Protein AF-A0AAD6F365-F1 (afdb_monomer_lite)

Foldseek 3Di:
DAAEDAPFDACPPPVCVVVVVVQVVVCVVVCARPVPRHNHHYHYHDDPLLVVVVVPVPDAAEAEDEDDPVVLVVNVVSCVVSVYHYDYDHD

Structure (mmCIF, N/CA/C/O backbone):
data_AF-A0AAD6F365-F1
#
_entry.id   AF-A0AAD6F365-F1
#
loop_
_atom_site.group_PDB
_atom_site.id
_atom_site.type_symbol
_atom_site.label_atom_id
_atom_site.label_alt_id
_atom_site.label_comp_id
_atom_site.label_asym_id
_atom_site.label_entity_id
_atom_site.label_seq_id
_atom_site.pdbx_PDB_ins_code
_atom_site.Cartn_x
_atom_site.Cartn_y
_atom_site.Cartn_z
_atom_site.occupancy
_atom_site.B_iso_or_equiv
_atom_site.auth_seq_id
_atom_site.auth_comp_id
_atom_site.auth_asym_id
_atom_site.auth_atom_id
_atom_site.pdbx_PDB_model_num
ATOM 1 N N . MET A 1 1 ? 7.111 9.055 -0.991 1.00 86.69 1 MET A N 1
ATOM 2 C CA . MET A 1 1 ? 6.225 8.346 -1.942 1.00 86.69 1 MET A CA 1
ATOM 3 C C . MET A 1 1 ? 6.835 6.979 -2.213 1.00 86.69 1 MET A C 1
ATOM 5 O O . MET A 1 1 ? 8.048 6.911 -2.360 1.00 86.69 1 MET A O 1
ATOM 9 N N . HIS A 1 2 ? 6.039 5.910 -2.223 1.00 89.88 2 HIS A N 1
ATOM 10 C CA . HIS A 1 2 ? 6.511 4.558 -2.532 1.00 89.88 2 HIS A CA 1
ATOM 11 C C . HIS A 1 2 ? 5.654 3.991 -3.659 1.00 89.88 2 HIS A C 1
ATOM 13 O O . HIS A 1 2 ? 4.436 3.939 -3.523 1.00 89.88 2 HIS A O 1
ATOM 19 N N . MET A 1 3 ? 6.288 3.590 -4.757 1.00 91.31 3 MET A N 1
ATOM 20 C CA . MET A 1 3 ? 5.612 2.949 -5.883 1.00 91.31 3 MET A CA 1
ATOM 21 C C . MET A 1 3 ? 5.958 1.468 -5.906 1.00 91.31 3 MET A C 1
ATOM 23 O O . MET A 1 3 ? 7.109 1.107 -5.652 1.00 91.31 3 MET A O 1
ATOM 27 N N . TYR A 1 4 ? 4.970 0.632 -6.214 1.00 90.44 4 TYR A N 1
ATOM 28 C CA . TYR A 1 4 ? 5.121 -0.816 -6.268 1.00 90.44 4 TYR A CA 1
ATOM 29 C C . TYR A 1 4 ? 4.506 -1.369 -7.549 1.00 90.44 4 TYR A C 1
ATOM 31 O O . TYR A 1 4 ? 3.345 -1.091 -7.845 1.00 90.44 4 TYR A O 1
ATOM 39 N N . MET A 1 5 ? 5.267 -2.178 -8.282 1.00 88.94 5 MET A N 1
ATOM 40 C CA . MET A 1 5 ? 4.800 -2.870 -9.480 1.00 88.94 5 MET A CA 1
ATOM 41 C C . MET A 1 5 ? 4.557 -4.341 -9.146 1.00 88.94 5 MET A C 1
ATOM 43 O O . MET A 1 5 ? 5.477 -5.154 -9.145 1.00 88.94 5 MET A O 1
ATOM 47 N N . THR A 1 6 ? 3.304 -4.685 -8.841 1.00 87.75 6 THR A N 1
ATOM 48 C CA . THR A 1 6 ? 2.923 -6.023 -8.347 1.00 87.75 6 THR A CA 1
ATOM 49 C C . THR A 1 6 ? 2.966 -7.117 -9.412 1.00 87.75 6 THR A C 1
ATOM 51 O O . THR A 1 6 ? 3.010 -8.292 -9.056 1.00 87.75 6 THR A O 1
ATOM 54 N N . SER A 1 7 ? 2.967 -6.739 -10.693 1.00 83.00 7 SER A N 1
ATOM 55 C CA . SER A 1 7 ? 3.196 -7.632 -11.834 1.00 83.00 7 SER A CA 1
ATOM 56 C C . SER A 1 7 ? 4.673 -7.971 -12.040 1.00 83.00 7 SER A C 1
ATOM 58 O O . SER A 1 7 ? 4.979 -8.969 -12.687 1.00 83.00 7 SER A O 1
ATOM 60 N N . ALA A 1 8 ? 5.593 -7.164 -11.500 1.00 75.88 8 ALA A N 1
ATOM 61 C CA . ALA A 1 8 ? 7.017 -7.440 -11.583 1.00 75.88 8 ALA A CA 1
ATOM 62 C C . ALA A 1 8 ? 7.393 -8.558 -10.611 1.00 75.88 8 ALA A C 1
ATOM 64 O O . ALA A 1 8 ? 6.985 -8.554 -9.445 1.00 75.88 8 ALA A O 1
ATOM 65 N N . LEU A 1 9 ? 8.205 -9.491 -11.101 1.00 66.81 9 LEU A N 1
ATOM 66 C CA . LEU A 1 9 ? 8.754 -10.580 -10.308 1.00 66.81 9 LEU A CA 1
ATOM 67 C C . LEU A 1 9 ? 9.540 -10.011 -9.121 1.00 66.81 9 LEU A C 1
ATOM 69 O O . LEU A 1 9 ? 10.347 -9.092 -9.269 1.00 66.81 9 LEU A O 1
ATOM 73 N N . SER A 1 10 ? 9.265 -10.529 -7.923 1.00 64.88 10 SER A N 1
ATOM 74 C CA . SER A 1 10 ? 9.988 -10.111 -6.722 1.00 64.88 10 SER A CA 1
ATOM 75 C C . SER A 1 10 ? 11.450 -10.569 -6.799 1.00 64.88 10 SER A C 1
ATOM 77 O O . SER A 1 10 ? 11.806 -11.427 -7.606 1.00 64.88 10 SER A O 1
ATOM 79 N N . LYS A 1 11 ? 12.302 -10.040 -5.912 1.00 62.41 11 LYS A N 1
ATOM 80 C CA . LYS A 1 11 ? 13.738 -10.375 -5.818 1.00 62.41 11 LYS A CA 1
ATOM 81 C C . LYS A 1 11 ? 14.053 -11.876 -5.685 1.00 62.41 11 LYS A C 1
ATOM 83 O O . LYS A 1 11 ? 15.214 -12.248 -5.801 1.00 62.41 11 LYS A O 1
ATOM 88 N N . ASN A 1 12 ? 13.046 -12.712 -5.434 1.00 65.00 12 ASN A N 1
ATOM 89 C CA . ASN A 1 12 ? 13.199 -14.150 -5.246 1.00 65.00 12 ASN A CA 1
ATOM 90 C C . ASN A 1 12 ? 13.068 -14.956 -6.550 1.00 65.00 12 ASN A C 1
ATOM 92 O O . ASN A 1 12 ? 13.346 -16.153 -6.532 1.00 65.00 12 ASN A O 1
ATOM 96 N N . ASP A 1 13 ? 12.668 -14.344 -7.671 1.00 68.00 13 ASP A N 1
ATOM 97 C CA . ASP A 1 13 ? 12.703 -15.022 -8.969 1.00 68.00 13 ASP A CA 1
ATOM 98 C C . ASP A 1 13 ? 14.069 -14.815 -9.638 1.00 68.00 13 ASP A C 1
ATOM 100 O O . ASP A 1 13 ? 14.398 -13.729 -10.127 1.00 68.00 13 ASP A O 1
ATOM 104 N N . MET A 1 14 ? 14.875 -15.880 -9.672 1.00 65.94 14 MET A N 1
ATOM 105 C CA . MET A 1 14 ? 16.211 -15.869 -10.275 1.00 65.94 14 MET A CA 1
ATOM 106 C C . MET A 1 14 ? 16.206 -15.428 -11.746 1.00 65.94 14 MET A C 1
ATOM 108 O O . MET A 1 14 ? 17.215 -14.905 -12.216 1.00 65.94 14 MET A O 1
ATOM 112 N N . LYS A 1 15 ? 15.086 -15.566 -12.475 1.00 67.25 15 LYS A N 1
ATOM 113 C CA . LYS A 1 15 ? 14.996 -15.137 -13.882 1.00 67.25 15 LYS A CA 1
ATOM 114 C C . LYS A 1 15 ? 14.953 -13.617 -14.049 1.00 67.25 15 LYS A C 1
ATOM 116 O O . LYS A 1 15 ? 15.359 -13.109 -15.090 1.00 67.25 15 LYS A O 1
ATOM 121 N N . ALA A 1 16 ? 14.485 -12.887 -13.038 1.00 73.12 16 ALA A N 1
ATOM 122 C CA . ALA A 1 16 ? 14.307 -11.436 -13.101 1.00 73.12 16 ALA A CA 1
ATOM 123 C C . ALA A 1 16 ? 15.426 -10.643 -12.414 1.00 73.12 16 ALA A C 1
ATOM 125 O O . ALA A 1 16 ? 15.471 -9.415 -12.530 1.00 73.12 16 ALA A O 1
ATOM 126 N N . ILE A 1 17 ? 16.343 -11.321 -11.717 1.00 79.88 17 ILE A N 1
ATOM 127 C CA . ILE A 1 17 ? 17.359 -10.661 -10.891 1.00 79.88 17 ILE A CA 1
ATOM 128 C C . ILE A 1 17 ? 18.286 -9.761 -11.719 1.00 79.88 17 ILE A C 1
ATOM 130 O O . ILE A 1 17 ? 18.570 -8.638 -11.310 1.00 79.88 17 ILE A O 1
ATOM 134 N N . GLY A 1 18 ? 18.677 -10.202 -12.922 1.00 82.06 18 GLY A N 1
ATOM 135 C CA . GLY A 1 18 ? 19.548 -9.434 -13.815 1.00 82.06 18 GLY A CA 1
ATOM 136 C C . GLY A 1 18 ? 18.900 -8.134 -14.293 1.00 82.06 18 GLY A C 1
ATOM 137 O O . GLY A 1 18 ? 19.517 -7.071 -14.220 1.00 82.06 18 GLY A O 1
ATOM 138 N N . LEU A 1 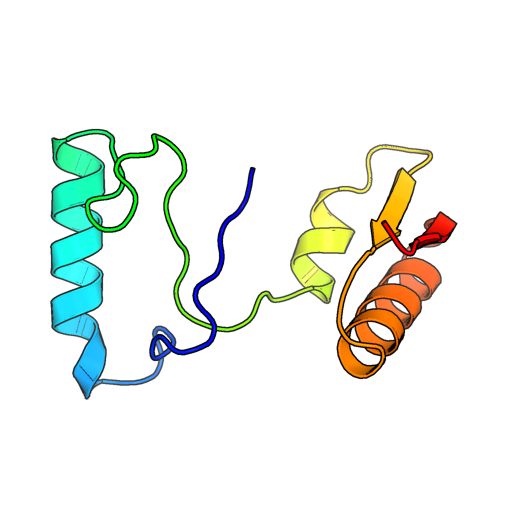19 ? 17.629 -8.194 -14.703 1.00 82.62 19 LEU A N 1
ATOM 139 C CA . LEU A 1 19 ? 16.869 -7.009 -15.105 1.00 82.62 19 LEU A CA 1
ATOM 140 C C . LEU A 1 19 ? 16.694 -6.041 -13.931 1.00 82.62 19 LEU A C 1
ATOM 142 O O . LEU A 1 19 ? 16.906 -4.840 -14.087 1.00 82.62 19 LEU A O 1
ATOM 146 N N . GLN A 1 20 ? 16.362 -6.554 -12.745 1.00 80.38 20 GLN A N 1
ATOM 147 C CA . GLN A 1 20 ? 16.209 -5.716 -11.560 1.00 80.38 20 GLN A CA 1
ATOM 148 C C . GLN A 1 20 ? 17.522 -5.021 -11.180 1.00 80.38 20 GLN A C 1
ATOM 150 O O . GLN A 1 20 ? 17.511 -3.838 -10.847 1.00 80.38 20 GLN A O 1
ATOM 155 N N . MET A 1 21 ? 18.653 -5.726 -11.260 1.00 85.31 21 MET A N 1
ATOM 156 C CA . MET A 1 21 ? 19.973 -5.140 -11.020 1.00 85.31 21 MET A CA 1
ATOM 157 C C . MET A 1 21 ? 20.313 -4.063 -12.055 1.00 85.31 21 MET A C 1
ATOM 159 O O . MET A 1 21 ? 20.807 -3.002 -11.678 1.00 85.31 21 MET A O 1
ATOM 163 N N . ALA A 1 22 ? 20.015 -4.291 -13.337 1.00 87.50 22 ALA A N 1
ATOM 164 C CA . ALA A 1 22 ? 20.231 -3.295 -14.385 1.00 87.50 22 ALA A CA 1
ATOM 165 C C . ALA A 1 22 ? 19.399 -2.023 -14.141 1.00 87.50 22 ALA A C 1
ATOM 167 O O . ALA A 1 22 ? 19.944 -0.918 -14.165 1.00 87.50 22 ALA A O 1
ATOM 168 N N . LEU A 1 23 ? 18.109 -2.176 -13.823 1.00 85.00 23 LEU A N 1
ATOM 169 C CA . LEU 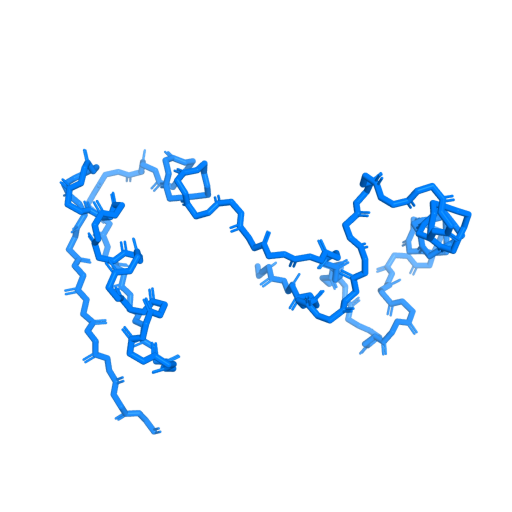A 1 23 ? 17.225 -1.059 -13.471 1.00 85.00 23 LEU A CA 1
ATOM 170 C C . LEU A 1 23 ? 17.719 -0.306 -12.228 1.00 85.00 23 LEU A C 1
ATOM 172 O O . LEU A 1 23 ? 17.660 0.922 -12.182 1.00 85.00 23 LEU A O 1
ATOM 176 N N . ASP A 1 24 ? 18.262 -1.01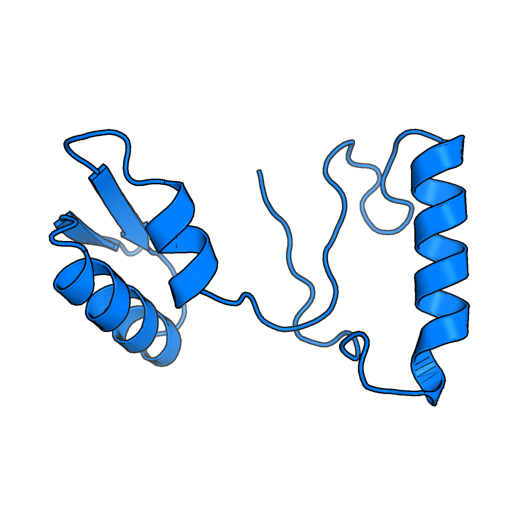7 -11.241 1.00 83.62 24 ASP A N 1
ATOM 177 C CA . ASP A 1 24 ? 18.802 -0.412 -10.021 1.00 83.62 24 ASP A CA 1
ATOM 178 C C . ASP A 1 24 ? 20.077 0.394 -10.282 1.00 83.62 24 ASP A C 1
ATOM 180 O O . ASP A 1 24 ? 20.248 1.484 -9.725 1.00 83.62 24 ASP A O 1
ATOM 184 N N . LEU A 1 25 ? 20.961 -0.110 -11.146 1.00 88.25 25 LEU A N 1
ATOM 185 C CA . LEU A 1 25 ? 22.171 0.597 -11.562 1.00 88.25 25 LEU A CA 1
ATOM 186 C C . LEU A 1 25 ? 21.832 1.863 -12.355 1.00 88.25 25 LEU A C 1
ATOM 188 O O . LEU A 1 25 ? 22.396 2.924 -12.070 1.00 88.25 25 LEU A O 1
ATOM 192 N N . LEU A 1 26 ? 20.885 1.772 -13.294 1.00 87.50 26 LEU A N 1
ATOM 193 C CA . LEU A 1 26 ? 20.399 2.922 -14.058 1.00 87.50 26 LEU A CA 1
ATOM 194 C C . LEU A 1 26 ? 19.776 3.970 -13.136 1.00 87.50 26 LEU A C 1
ATOM 196 O O . LEU A 1 26 ? 20.177 5.133 -13.175 1.00 87.50 26 LEU A O 1
ATOM 200 N N . ALA A 1 27 ? 18.904 3.552 -12.216 1.00 87.00 27 ALA A N 1
ATOM 201 C CA . ALA A 1 27 ? 18.271 4.470 -11.278 1.00 87.00 27 ALA A CA 1
ATOM 202 C C . ALA A 1 27 ? 19.281 5.178 -10.364 1.00 87.00 27 ALA A C 1
ATOM 204 O O . ALA A 1 27 ? 19.140 6.371 -10.081 1.00 87.00 27 ALA A O 1
ATOM 205 N N . LYS A 1 28 ? 20.333 4.476 -9.925 1.00 87.62 28 LYS A N 1
ATOM 206 C CA . LYS A 1 28 ? 21.404 5.067 -9.108 1.00 87.62 28 LYS A CA 1
ATOM 207 C C . LYS A 1 28 ? 22.261 6.055 -9.904 1.00 87.62 28 LYS A C 1
ATOM 209 O O . LYS A 1 28 ? 22.671 7.074 -9.347 1.00 87.62 28 LYS A O 1
ATOM 214 N N . LYS A 1 29 ? 22.518 5.769 -11.183 1.00 90.75 29 LYS A N 1
ATOM 215 C CA . LYS A 1 29 ? 23.299 6.632 -12.081 1.00 90.75 29 LYS A CA 1
ATOM 216 C C . LYS A 1 29 ? 22.529 7.897 -12.464 1.00 90.75 29 LYS A C 1
ATOM 218 O O . LYS A 1 29 ? 23.063 8.996 -12.351 1.00 90.75 29 LYS A O 1
ATOM 223 N N . GLU A 1 30 ? 21.277 7.746 -12.882 1.00 89.75 30 GLU A N 1
ATOM 224 C CA . GLU A 1 30 ? 20.456 8.834 -13.429 1.00 89.75 30 GLU A CA 1
ATOM 225 C C . GLU A 1 30 ? 19.661 9.589 -12.355 1.00 89.75 30 GLU A C 1
ATOM 227 O O . GLU A 1 30 ? 19.093 10.650 -12.623 1.00 89.75 30 GLU A O 1
ATOM 232 N N . LYS A 1 31 ? 19.622 9.061 -11.122 1.00 88.19 31 LYS A N 1
ATOM 233 C CA . LYS A 1 31 ? 18.802 9.568 -10.004 1.00 88.19 31 LYS A CA 1
ATOM 234 C C . LYS A 1 31 ? 17.314 9.683 -10.369 1.00 88.19 31 LYS A C 1
ATOM 236 O O . LYS A 1 31 ? 16.595 10.529 -9.827 1.00 88.19 31 LYS A O 1
ATOM 241 N N . ARG A 1 32 ? 16.867 8.843 -11.304 1.00 90.81 32 ARG A N 1
ATOM 242 C CA . ARG A 1 32 ? 15.496 8.739 -11.803 1.00 90.81 32 ARG A CA 1
ATOM 243 C C . ARG A 1 32 ? 15.176 7.288 -12.111 1.00 90.81 32 ARG A C 1
ATOM 245 O O . ARG A 1 32 ? 16.038 6.528 -12.526 1.00 90.81 32 ARG A O 1
ATOM 252 N N . ASP A 1 33 ? 13.932 6.918 -11.897 1.00 87.44 33 ASP A N 1
ATOM 253 C CA . ASP A 1 33 ? 13.391 5.619 -12.244 1.00 87.44 33 ASP A CA 1
ATOM 254 C C . ASP A 1 33 ? 13.209 5.522 -13.764 1.00 87.44 33 ASP A C 1
ATOM 256 O O . ASP A 1 33 ? 12.478 6.315 -14.350 1.00 87.44 33 ASP A O 1
ATOM 260 N N . SER A 1 34 ? 13.868 4.563 -14.415 1.00 85.81 34 SER A N 1
ATOM 261 C CA . SER A 1 34 ? 13.834 4.438 -15.881 1.00 85.81 34 SER A CA 1
ATOM 262 C C . SER A 1 34 ? 12.482 3.963 -16.436 1.00 85.81 34 SER A C 1
ATOM 264 O O . SER A 1 34 ? 12.265 4.062 -17.638 1.00 85.81 34 SER A O 1
ATOM 266 N N . ILE A 1 35 ? 11.573 3.456 -15.592 1.00 84.12 35 ILE A N 1
ATOM 267 C CA . ILE A 1 35 ? 10.231 3.008 -16.007 1.00 84.12 35 ILE A CA 1
ATOM 268 C C . ILE A 1 35 ? 9.265 4.197 -16.036 1.00 84.12 35 ILE A C 1
ATOM 270 O O . ILE A 1 35 ? 8.474 4.344 -16.962 1.00 84.12 35 ILE A O 1
ATOM 274 N N . THR A 1 36 ? 9.323 5.046 -15.010 1.00 86.19 36 THR A N 1
ATOM 275 C CA . THR A 1 36 ? 8.338 6.117 -14.772 1.00 86.19 36 THR A CA 1
ATOM 276 C C . THR A 1 36 ? 8.888 7.529 -14.983 1.00 86.19 36 THR A C 1
ATOM 278 O O . THR A 1 36 ? 8.123 8.488 -15.014 1.00 86.19 36 THR A O 1
ATOM 281 N N . GLY A 1 37 ? 10.209 7.696 -15.074 1.00 88.12 37 GLY A N 1
ATOM 282 C CA . GLY A 1 37 ? 10.891 8.994 -15.144 1.00 88.12 37 GLY A CA 1
ATOM 283 C C . GLY A 1 37 ? 10.908 9.785 -13.827 1.00 88.12 37 GLY A C 1
ATOM 284 O O . GLY A 1 37 ? 11.489 10.873 -13.767 1.00 88.12 37 GLY A O 1
ATOM 285 N N . LEU A 1 38 ? 10.292 9.266 -12.759 1.00 89.44 38 LEU A N 1
ATOM 286 C CA . LEU A 1 38 ? 10.197 9.934 -11.462 1.00 89.44 38 LEU A CA 1
ATOM 287 C C . LEU A 1 38 ? 11.490 9.793 -10.652 1.00 89.44 38 LEU A C 1
ATOM 289 O O . LEU A 1 38 ? 12.259 8.856 -10.818 1.00 89.44 38 LEU A O 1
ATOM 293 N N . ARG A 1 39 ? 11.720 10.701 -9.694 1.00 88.62 39 ARG A N 1
ATOM 294 C CA . ARG A 1 39 ? 12.795 10.521 -8.695 1.00 88.62 39 ARG A CA 1
ATOM 295 C C . ARG A 1 39 ? 12.502 9.365 -7.732 1.00 88.62 39 ARG A C 1
ATOM 297 O O . ARG A 1 39 ? 13.421 8.779 -7.170 1.00 88.62 39 ARG A O 1
ATOM 304 N N . THR A 1 40 ? 11.223 9.061 -7.515 1.00 88.69 40 THR A N 1
ATOM 305 C CA . THR A 1 40 ? 10.794 7.927 -6.693 1.00 88.69 40 THR A CA 1
ATOM 306 C C . THR A 1 40 ? 11.057 6.629 -7.444 1.00 88.69 40 THR A C 1
ATOM 308 O O . THR A 1 40 ? 10.540 6.447 -8.539 1.00 88.69 40 THR A O 1
ATOM 311 N N . ARG A 1 41 ? 11.803 5.708 -6.831 1.00 87.00 41 ARG A N 1
ATOM 312 C CA . ARG A 1 41 ? 12.067 4.382 -7.399 1.00 87.00 41 ARG A CA 1
ATOM 313 C C . ARG A 1 41 ? 10.849 3.460 -7.280 1.00 87.00 41 ARG A C 1
ATOM 315 O O . ARG A 1 41 ? 10.265 3.337 -6.198 1.00 87.00 41 ARG A O 1
ATOM 322 N N . THR A 1 42 ? 10.527 2.769 -8.367 1.00 88.50 42 THR A N 1
ATOM 323 C CA . THR A 1 42 ? 9.533 1.694 -8.414 1.00 88.50 42 THR A CA 1
ATOM 324 C C . THR A 1 42 ? 10.105 0.433 -7.775 1.00 88.50 42 THR A C 1
ATOM 326 O O . THR A 1 42 ? 11.183 -0.037 -8.135 1.00 88.50 42 THR A O 1
ATOM 329 N N . GLN A 1 43 ? 9.392 -0.125 -6.799 1.00 87.38 43 GLN A N 1
ATOM 330 C CA . GLN A 1 43 ? 9.759 -1.379 -6.149 1.00 87.38 43 GLN A CA 1
ATOM 331 C C . GLN A 1 43 ? 9.031 -2.546 -6.830 1.00 87.38 43 GLN A C 1
ATOM 333 O O . GLN A 1 43 ? 7.812 -2.483 -6.994 1.00 87.38 43 GLN A O 1
ATOM 338 N N . PRO A 1 44 ? 9.729 -3.618 -7.229 1.00 86.25 44 PRO A N 1
ATOM 339 C CA . PRO A 1 44 ? 9.070 -4.794 -7.782 1.00 86.25 44 PRO A CA 1
ATOM 340 C C . PRO A 1 44 ? 8.307 -5.565 -6.696 1.00 86.25 44 PRO A C 1
ATOM 342 O O . PRO A 1 44 ? 8.742 -5.640 -5.542 1.00 86.25 44 PRO A O 1
ATOM 345 N N . GLY A 1 45 ? 7.201 -6.197 -7.080 1.00 87.38 45 GLY A N 1
ATOM 346 C CA . GLY A 1 45 ? 6.420 -7.076 -6.216 1.00 87.38 45 GLY A CA 1
ATOM 347 C C . GLY A 1 45 ? 5.414 -6.359 -5.310 1.00 87.38 45 GLY A C 1
ATOM 348 O O . GLY A 1 45 ? 5.136 -5.164 -5.434 1.00 87.38 45 GLY A O 1
ATOM 349 N N . ARG A 1 46 ? 4.796 -7.136 -4.412 1.00 90.31 46 ARG A N 1
ATOM 350 C CA . ARG A 1 46 ? 3.787 -6.638 -3.465 1.00 90.31 46 ARG A CA 1
ATOM 35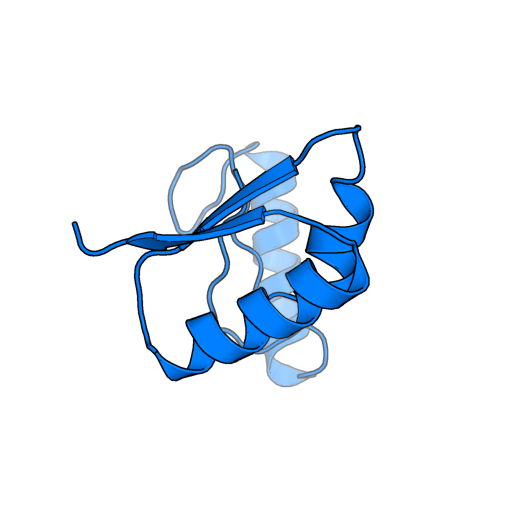1 C C . ARG A 1 46 ? 4.456 -5.991 -2.244 1.00 90.31 46 ARG A C 1
ATOM 353 O O . ARG A 1 46 ? 5.457 -6.521 -1.770 1.00 90.31 46 ARG A O 1
ATOM 360 N N . PRO A 1 47 ? 3.893 -4.901 -1.694 1.00 91.69 47 PRO A N 1
ATOM 361 C CA . PRO A 1 47 ? 4.416 -4.290 -0.477 1.00 91.69 47 PRO A CA 1
ATOM 362 C C . PRO A 1 47 ? 4.301 -5.224 0.730 1.00 91.69 47 PRO A C 1
ATOM 364 O O . PRO A 1 47 ? 3.266 -5.862 0.941 1.00 91.69 47 PRO A O 1
ATOM 367 N N . GLU A 1 48 ? 5.320 -5.218 1.584 1.00 91.50 48 GLU A N 1
ATOM 368 C CA . GLU A 1 48 ? 5.248 -5.798 2.925 1.00 91.50 48 GLU A CA 1
ATOM 369 C C . GLU A 1 48 ? 4.534 -4.825 3.873 1.00 91.50 48 GLU A C 1
ATOM 371 O O . GLU A 1 48 ? 5.162 -4.066 4.614 1.00 91.50 48 GLU A O 1
ATOM 376 N N . TRP A 1 49 ? 3.199 -4.818 3.829 1.00 91.50 49 TRP A N 1
ATOM 377 C CA . TRP A 1 49 ? 2.377 -3.857 4.577 1.00 91.50 49 TRP A CA 1
ATOM 378 C C . TRP A 1 49 ? 2.646 -3.853 6.082 1.00 91.50 49 TRP A C 1
ATOM 380 O O . TRP A 1 49 ? 2.689 -2.781 6.671 1.00 91.50 49 TRP A O 1
ATOM 390 N N . ALA A 1 50 ? 2.882 -5.018 6.692 1.00 89.38 50 ALA A N 1
ATOM 391 C CA . ALA A 1 50 ? 3.188 -5.121 8.119 1.00 89.38 50 ALA A CA 1
ATOM 392 C C . ALA A 1 50 ? 4.438 -4.310 8.491 1.00 89.38 50 ALA A C 1
ATOM 394 O O . ALA A 1 50 ? 4.396 -3.466 9.384 1.00 89.38 50 ALA A O 1
ATOM 395 N N . LYS A 1 51 ? 5.532 -4.517 7.747 1.00 91.94 51 LYS A N 1
ATOM 396 C CA . LYS A 1 51 ? 6.779 -3.778 7.937 1.00 91.94 51 LYS A CA 1
ATOM 397 C C . LYS A 1 51 ? 6.572 -2.295 7.651 1.00 91.94 51 LYS A C 1
ATOM 399 O O . LYS A 1 51 ? 6.913 -1.459 8.484 1.00 91.94 51 LYS A O 1
ATOM 404 N N . LYS A 1 52 ? 5.945 -1.969 6.519 1.00 90.56 52 LYS A N 1
ATOM 405 C CA . LYS A 1 52 ? 5.792 -0.578 6.096 1.00 90.56 52 LYS A CA 1
ATOM 406 C C . LYS A 1 52 ? 4.947 0.250 7.064 1.00 90.56 52 LYS A C 1
ATOM 408 O O . LYS A 1 52 ? 5.284 1.395 7.325 1.00 90.56 52 LYS A O 1
ATOM 413 N N . ILE A 1 53 ? 3.875 -0.324 7.602 1.00 90.62 53 ILE A N 1
ATOM 414 C CA . ILE A 1 53 ? 3.014 0.349 8.581 1.00 90.62 53 ILE A CA 1
ATOM 415 C C . ILE A 1 53 ? 3.762 0.511 9.911 1.00 90.62 53 ILE A C 1
ATOM 417 O O . ILE A 1 53 ? 3.732 1.592 10.489 1.00 90.62 53 ILE A O 1
ATOM 421 N N . SER A 1 54 ? 4.508 -0.507 10.355 1.00 89.62 54 SER A N 1
ATOM 422 C CA . SER A 1 54 ? 5.278 -0.432 11.607 1.00 89.62 54 SER A CA 1
ATOM 423 C C . SER A 1 54 ? 6.339 0.680 11.617 1.00 89.62 54 SER A C 1
ATOM 425 O O . SER A 1 54 ? 6.536 1.334 12.638 1.00 89.62 54 SER A O 1
ATOM 427 N N . GLU A 1 55 ? 6.979 0.942 10.471 1.00 91.75 55 GLU A N 1
ATOM 428 C CA . GLU A 1 55 ? 8.005 1.987 10.308 1.00 91.75 55 GLU A CA 1
ATOM 429 C C . GLU A 1 55 ? 7.442 3.416 10.425 1.00 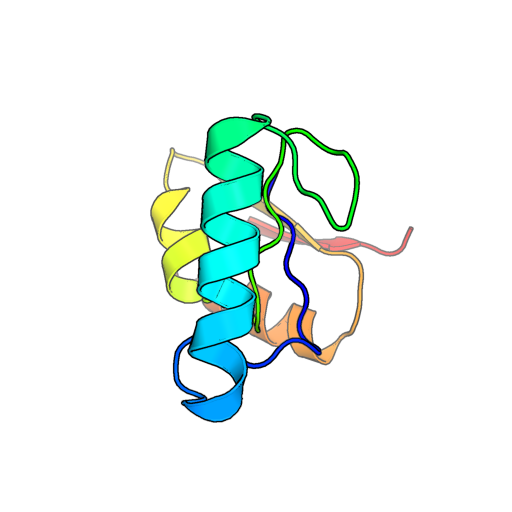91.75 55 GLU A C 1
ATOM 431 O O . GLU A 1 55 ? 8.192 4.367 10.649 1.00 91.75 55 GLU A O 1
ATOM 436 N N . GLU A 1 56 ? 6.125 3.587 10.282 1.00 90.31 56 GLU A N 1
ATOM 437 C CA . GLU A 1 56 ? 5.466 4.894 10.349 1.00 90.31 56 GLU A CA 1
ATOM 438 C C . GLU A 1 56 ? 4.896 5.208 11.739 1.00 90.31 56 GLU A C 1
ATOM 440 O O . GLU A 1 56 ? 4.149 6.176 11.879 1.00 90.31 56 GLU A O 1
ATOM 445 N N . ASN A 1 57 ? 5.257 4.445 12.780 1.00 85.00 57 ASN A N 1
ATOM 446 C CA . ASN A 1 57 ? 4.820 4.694 14.156 1.00 85.00 57 ASN A CA 1
ATOM 447 C C . ASN A 1 57 ? 5.439 5.976 14.744 1.00 85.00 57 ASN A C 1
ATOM 449 O O . ASN A 1 57 ? 6.408 5.950 15.501 1.00 85.00 57 ASN A O 1
ATOM 453 N N . LYS A 1 58 ? 4.870 7.118 14.358 1.00 89.50 58 LYS A N 1
ATOM 454 C CA . LYS A 1 58 ? 5.330 8.472 14.694 1.00 89.50 58 LYS A CA 1
ATOM 455 C C . LYS A 1 58 ? 4.285 9.224 15.529 1.00 89.50 58 LYS A C 1
ATOM 457 O O . LYS A 1 58 ? 4.144 10.437 15.403 1.00 89.50 58 LYS A O 1
ATOM 462 N N . GLY A 1 59 ? 3.530 8.500 16.361 1.00 90.75 59 GLY A N 1
ATOM 463 C CA . GLY A 1 59 ? 2.451 9.036 17.196 1.00 90.75 59 GLY A CA 1
ATOM 464 C C . GLY A 1 59 ? 1.064 8.658 16.674 1.00 90.75 59 GLY A C 1
ATOM 465 O O . GLY A 1 59 ? 0.803 7.494 16.380 1.00 90.75 59 GLY A O 1
ATOM 466 N N . LYS A 1 60 ? 0.149 9.631 16.576 1.00 93.12 60 LYS A N 1
ATOM 467 C CA . LYS A 1 60 ? -1.207 9.395 16.054 1.00 93.12 60 LYS A CA 1
ATOM 468 C C . LYS A 1 60 ? -1.177 9.307 14.530 1.00 93.12 60 LYS A C 1
ATOM 470 O O . LYS A 1 60 ? -1.062 10.323 13.850 1.00 93.12 60 LYS A O 1
ATOM 475 N N . VAL A 1 61 ? -1.298 8.091 14.008 1.00 95.50 61 VAL A N 1
ATOM 476 C CA . VAL A 1 61 ? -1.272 7.819 12.567 1.00 95.50 61 VAL A CA 1
ATOM 477 C C . VAL A 1 61 ? -2.685 7.550 12.056 1.00 95.50 61 VAL A C 1
ATOM 479 O O . VAL A 1 61 ? -3.426 6.742 12.620 1.00 95.50 61 VAL A O 1
ATOM 482 N N . HIS A 1 62 ? -3.041 8.224 10.962 1.00 95.94 62 HIS A N 1
ATOM 483 C CA . HIS A 1 62 ? -4.259 7.976 10.196 1.00 95.94 62 HIS A CA 1
ATOM 484 C C . HIS A 1 62 ? -3.872 7.403 8.830 1.00 95.94 62 HIS A C 1
ATOM 486 O O . HIS A 1 62 ? -3.033 7.967 8.127 1.00 95.94 62 HIS A O 1
ATOM 492 N N . VAL A 1 63 ? -4.469 6.273 8.468 1.00 95.94 63 VAL A N 1
ATOM 493 C CA . VAL A 1 63 ? -4.240 5.560 7.213 1.00 95.94 63 VAL A CA 1
ATOM 494 C C . VAL A 1 63 ? -5.503 5.642 6.375 1.00 95.94 63 VAL A C 1
ATOM 496 O O . VAL A 1 63 ? -6.568 5.182 6.781 1.00 95.94 63 VAL A O 1
ATOM 499 N N . PHE A 1 64 ? -5.354 6.198 5.183 1.00 97.12 64 PHE A N 1
ATOM 500 C CA . PHE A 1 64 ? -6.415 6.361 4.205 1.00 97.12 64 PHE A CA 1
ATOM 501 C C . PHE A 1 64 ? -6.166 5.418 3.029 1.00 97.12 64 PHE A C 1
ATOM 503 O O . PHE A 1 64 ? -5.031 5.303 2.553 1.00 97.12 64 PHE A O 1
ATOM 510 N N . TYR A 1 65 ? -7.196 4.699 2.584 1.00 96.75 65 TYR A N 1
ATOM 511 C CA . TYR A 1 65 ? -7.062 3.713 1.513 1.00 96.75 65 TYR A CA 1
ATOM 512 C C . TYR A 1 65 ? -8.204 3.789 0.501 1.00 96.75 65 TYR A C 1
ATOM 514 O O . TYR A 1 65 ? -9.368 3.616 0.860 1.00 96.75 65 TYR A O 1
ATOM 522 N N . CYS A 1 66 ? -7.835 3.921 -0.775 1.00 96.88 66 CYS A N 1
ATOM 523 C CA . CYS A 1 66 ? -8.719 3.788 -1.929 1.00 96.88 66 CYS A CA 1
ATOM 524 C C . CYS A 1 66 ? -8.186 2.681 -2.854 1.00 96.88 66 CYS A C 1
ATOM 526 O O . CYS A 1 66 ? -7.007 2.672 -3.217 1.00 96.88 66 CYS A O 1
ATOM 528 N N . GLY A 1 67 ? -9.037 1.711 -3.202 1.00 95.50 67 GLY A N 1
ATOM 529 C CA . GLY A 1 67 ? -8.672 0.585 -4.063 1.00 95.50 67 GLY A CA 1
ATOM 530 C C . GLY A 1 67 ? -9.442 -0.703 -3.757 1.00 95.50 67 GLY A C 1
ATOM 531 O O . GLY A 1 67 ? -10.542 -0.685 -3.204 1.00 95.50 67 GLY A O 1
ATOM 532 N N . SER A 1 68 ? -8.860 -1.849 -4.128 1.00 95.38 68 SER A N 1
ATOM 533 C CA . SER A 1 68 ? -9.523 -3.156 -4.027 1.00 95.38 68 SER A CA 1
ATOM 534 C C . SER A 1 68 ? -9.938 -3.514 -2.583 1.00 95.38 68 SER A C 1
ATOM 536 O O . SER A 1 68 ? -9.120 -3.390 -1.662 1.00 95.38 68 SER A O 1
ATOM 538 N N . PRO A 1 69 ? -11.149 -4.063 -2.358 1.00 95.69 69 PRO A N 1
ATOM 539 C CA . PRO A 1 69 ? -11.610 -4.434 -1.016 1.00 95.69 69 PRO A CA 1
ATOM 540 C C . PRO A 1 69 ? -10.738 -5.486 -0.320 1.00 95.69 69 PRO A C 1
ATOM 542 O O . PRO A 1 69 ? -10.599 -5.467 0.901 1.00 95.69 69 PRO A O 1
ATOM 545 N N . ALA A 1 70 ? -10.136 -6.403 -1.083 1.00 94.94 70 ALA A N 1
ATOM 546 C CA . ALA A 1 70 ? -9.260 -7.440 -0.539 1.00 94.94 70 ALA A CA 1
ATOM 547 C C . ALA A 1 70 ? -8.018 -6.835 0.132 1.00 94.94 70 ALA A C 1
ATOM 549 O O . ALA A 1 70 ? -7.663 -7.212 1.249 1.00 94.94 70 ALA A O 1
ATOM 550 N N . LEU A 1 71 ? -7.395 -5.850 -0.518 1.00 94.81 71 LEU A N 1
ATOM 551 C CA . LEU A 1 71 ? -6.233 -5.167 0.036 1.00 94.81 71 LEU A CA 1
ATOM 552 C C . LEU A 1 71 ? -6.614 -4.227 1.191 1.00 94.81 71 LEU A C 1
ATOM 554 O O . LEU A 1 71 ? -5.879 -4.165 2.174 1.00 94.81 71 LEU A O 1
ATOM 558 N N . ALA A 1 72 ? -7.788 -3.586 1.133 1.00 96.75 72 ALA A N 1
ATOM 559 C CA . ALA A 1 72 ? -8.312 -2.794 2.250 1.00 96.75 72 ALA A CA 1
ATOM 560 C C . ALA A 1 72 ? -8.380 -3.616 3.548 1.00 96.75 72 ALA A C 1
ATOM 562 O O . ALA A 1 72 ? -7.927 -3.156 4.594 1.00 96.75 72 ALA A O 1
ATOM 563 N N . LYS A 1 73 ? -8.896 -4.854 3.476 1.00 96.38 73 LYS A N 1
ATOM 564 C CA . LYS A 1 73 ? -8.976 -5.766 4.632 1.00 96.38 73 LYS A CA 1
ATOM 565 C C . LYS A 1 73 ? -7.595 -6.076 5.214 1.00 96.38 73 LYS A C 1
ATOM 567 O O . LYS A 1 73 ? -7.427 -6.042 6.429 1.00 96.38 73 LYS A O 1
ATOM 572 N N . LEU A 1 74 ? -6.611 -6.342 4.353 1.00 95.19 74 LEU A N 1
ATOM 573 C CA . LEU A 1 74 ? -5.243 -6.639 4.778 1.00 95.19 74 LEU A CA 1
ATOM 574 C C . LEU A 1 74 ? -4.599 -5.432 5.472 1.00 95.19 74 LEU A C 1
ATOM 576 O O . LEU A 1 74 ? -4.021 -5.587 6.545 1.00 95.19 74 LEU A O 1
ATOM 580 N N . ILE A 1 75 ? -4.722 -4.236 4.892 1.00 95.88 75 ILE A N 1
ATOM 581 C CA . ILE A 1 75 ? -4.163 -3.004 5.469 1.00 95.88 75 ILE A CA 1
ATOM 582 C C . ILE A 1 75 ? -4.850 -2.669 6.798 1.00 95.88 75 ILE A C 1
ATOM 584 O O . ILE A 1 75 ? -4.156 -2.361 7.765 1.00 95.88 75 ILE A O 1
ATOM 588 N N . LYS A 1 76 ? -6.181 -2.797 6.881 1.00 96.56 76 LYS A N 1
ATOM 589 C CA . LYS A 1 76 ? -6.945 -2.585 8.121 1.00 96.56 76 LYS A CA 1
ATOM 590 C C . LYS A 1 76 ? -6.452 -3.486 9.253 1.00 96.56 76 LYS A C 1
ATOM 592 O O . LYS A 1 76 ? -6.170 -2.980 10.331 1.00 96.56 76 LYS A O 1
ATOM 597 N N . ALA A 1 77 ? -6.261 -4.780 8.987 1.00 96.19 77 ALA A N 1
ATOM 598 C CA . ALA A 1 77 ? -5.758 -5.727 9.985 1.00 96.19 77 ALA A CA 1
ATOM 599 C C . ALA A 1 77 ? -4.356 -5.350 10.504 1.00 96.19 77 ALA A C 1
ATOM 601 O O . ALA A 1 77 ? -4.064 -5.494 11.689 1.00 96.19 77 ALA A O 1
ATOM 602 N N . GLN A 1 78 ? -3.482 -4.829 9.635 1.00 94.62 78 GLN A N 1
ATOM 603 C CA . GLN A 1 78 ? -2.182 -4.315 10.076 1.00 94.62 78 GLN A CA 1
ATOM 604 C C . GLN A 1 78 ? -2.328 -3.027 10.897 1.00 94.62 78 GLN A C 1
ATOM 606 O O . GLN A 1 78 ? -1.660 -2.886 11.914 1.00 94.62 78 GLN A O 1
ATOM 611 N N . CYS A 1 79 ? -3.214 -2.109 10.504 1.00 95.50 79 CYS A N 1
ATOM 612 C CA . CYS A 1 79 ? -3.468 -0.878 11.258 1.00 95.50 79 CYS A CA 1
ATOM 613 C C . CYS A 1 79 ? -3.996 -1.172 12.668 1.00 95.50 79 CYS A C 1
ATOM 615 O O . CYS A 1 79 ? -3.508 -0.583 13.628 1.00 95.50 79 CYS A O 1
ATOM 617 N N . GLU A 1 80 ? -4.923 -2.124 12.807 1.00 94.44 80 GLU A N 1
ATOM 618 C CA . GLU A 1 80 ? -5.449 -2.570 14.105 1.00 94.44 80 GLU A CA 1
ATOM 619 C C . GLU A 1 80 ? -4.330 -3.086 15.021 1.00 94.44 80 GLU A C 1
ATOM 621 O O . GLU A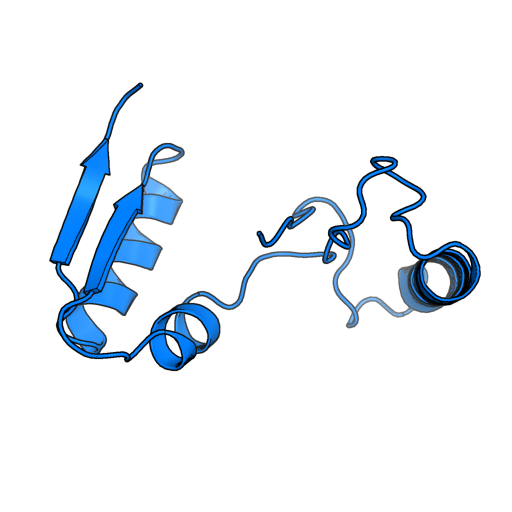 1 80 ? -4.284 -2.734 16.199 1.00 94.44 80 GLU A O 1
ATOM 626 N N . ARG A 1 81 ? -3.366 -3.838 14.471 1.00 93.56 81 ARG A N 1
ATOM 627 C CA . ARG A 1 81 ? -2.207 -4.350 15.219 1.00 93.56 81 ARG A CA 1
ATOM 628 C C . ARG A 1 81 ? -1.303 -3.248 15.783 1.00 93.56 81 ARG A C 1
ATOM 630 O O . ARG A 1 81 ? -0.693 -3.451 16.828 1.00 93.56 81 ARG A O 1
ATOM 637 N N . PHE A 1 82 ? -1.207 -2.108 15.102 1.00 91.81 82 PHE A N 1
ATOM 638 C CA . PHE A 1 82 ? -0.389 -0.962 15.519 1.00 91.81 82 PHE A CA 1
ATOM 639 C C . PHE A 1 82 ? -1.215 0.186 16.122 1.00 91.81 82 PHE A C 1
ATOM 641 O O . PHE A 1 82 ? -0.672 1.261 16.359 1.00 91.81 82 PHE A O 1
ATOM 648 N N . ALA A 1 83 ? -2.508 -0.035 16.392 1.00 93.44 83 ALA A N 1
ATOM 649 C CA . ALA A 1 83 ? -3.444 0.970 16.903 1.00 93.44 83 ALA A CA 1
ATOM 650 C C . ALA A 1 83 ? -3.537 2.246 16.034 1.00 93.44 83 ALA A C 1
ATOM 652 O O . ALA A 1 83 ? -3.680 3.359 16.542 1.00 93.44 83 ALA A O 1
ATOM 653 N N . PHE A 1 84 ? -3.460 2.090 14.711 1.00 96.12 84 PHE A N 1
ATOM 654 C CA . PHE A 1 84 ? -3.627 3.188 13.756 1.00 96.12 84 PHE A CA 1
ATOM 655 C C . PHE A 1 84 ? -5.087 3.330 13.323 1.00 96.12 84 PHE A C 1
ATOM 657 O O . PHE A 1 84 ? -5.796 2.339 13.136 1.00 96.12 84 PHE A O 1
ATOM 664 N N . ASN A 1 85 ? -5.524 4.569 13.091 1.00 96.31 85 ASN A N 1
ATOM 665 C CA . ASN A 1 85 ? -6.868 4.841 12.586 1.00 96.31 85 ASN A CA 1
ATOM 666 C C . ASN A 1 85 ? -6.924 4.552 11.084 1.00 96.31 85 ASN A C 1
ATOM 668 O O . ASN A 1 85 ? -6.137 5.117 10.331 1.00 96.31 85 ASN A O 1
ATOM 672 N N . PHE A 1 86 ? -7.853 3.707 10.638 1.00 97.38 86 PHE A N 1
ATOM 673 C CA . PHE A 1 86 ? -7.993 3.325 9.230 1.00 97.38 86 PHE A CA 1
ATOM 674 C C . PHE A 1 86 ? -9.310 3.827 8.629 1.00 97.38 86 PHE A C 1
ATOM 676 O O . PHE A 1 86 ? -10.378 3.600 9.199 1.00 97.38 86 PHE A O 1
ATOM 683 N N . TYR A 1 87 ? -9.236 4.421 7.438 1.00 97.38 87 TYR A N 1
ATOM 684 C CA . TYR A 1 87 ? -10.379 4.941 6.690 1.00 97.38 87 TYR A CA 1
ATOM 685 C C . TYR A 1 87 ? -10.366 4.392 5.265 1.00 97.38 87 TYR A C 1
ATOM 687 O O . TYR A 1 87 ? -9.389 4.534 4.526 1.00 97.38 87 TYR A O 1
ATOM 695 N N . LYS A 1 88 ? -11.472 3.753 4.876 1.00 96.06 88 LYS A N 1
ATOM 696 C CA . LYS A 1 88 ? -11.695 3.295 3.505 1.00 96.06 88 LYS A CA 1
ATOM 697 C C . LYS A 1 88 ? -12.417 4.396 2.746 1.00 96.06 88 LYS A C 1
ATOM 699 O O . LYS A 1 88 ? -13.568 4.698 3.051 1.00 96.06 88 LYS A O 1
ATOM 704 N N . GLU A 1 89 ? -11.744 4.957 1.760 1.00 95.44 89 GLU A N 1
ATOM 705 C CA . GLU A 1 89 ? -12.250 6.050 0.940 1.00 95.44 89 GLU A CA 1
ATOM 706 C C . GLU A 1 89 ? -12.641 5.529 -0.446 1.00 95.44 89 GLU A C 1
ATOM 708 O O . GLU A 1 89 ? -12.155 4.489 -0.903 1.00 95.44 89 GLU A O 1
ATOM 713 N N . ASN A 1 90 ? -13.563 6.231 -1.100 1.00 91.88 90 ASN A N 1
ATOM 714 C CA . ASN A 1 90 ? -13.899 6.009 -2.501 1.00 91.88 90 ASN A CA 1
ATOM 715 C C . ASN A 1 90 ? -13.845 7.389 -3.158 1.00 91.88 90 ASN A C 1
ATOM 717 O O . ASN A 1 90 ? -14.680 8.236 -2.841 1.00 91.88 90 ASN A O 1
ATOM 721 N N . PHE A 1 91 ? -12.826 7.602 -3.984 1.00 87.44 91 PHE A N 1
ATOM 722 C CA . PHE A 1 91 ? -12.615 8.820 -4.763 1.00 87.44 91 PHE A CA 1
ATOM 723 C C . PHE A 1 91 ? -12.858 8.535 -6.237 1.00 87.44 91 PHE A C 1
ATOM 725 O O . PHE A 1 91 ? -12.566 7.386 -6.648 1.00 87.44 91 PHE A O 1
#

InterPro domains:
  IPR013121 Ferric reductase, NAD binding domain [PF08030] (1-79)
  IPR039261 Ferredoxin-NADP reductase (FNR), nucleotide-binding domain [G3DSA:3.40.50.80] (1-91)
  IPR050369 Respiratory burst oxidase/Ferric reductase [PTHR11972] (1-91)

pLDDT: mean 88.45, std 8.15, range [62.41, 97.38]

Radius of gyration: 15.58 Å; chains: 1; bounding box: 37×26×33 Å

Sequence (91 aa):
MHMYMTSALSKNDMKAIGLQMALDLLAKKEKRDSITGLRTRTQPGRPEWAKKISEENKGKVHVFYCGSPALAKLIKAQCERFAFNFYKENF

Organism: NCBI:txid1090488

Secondary structure (DSSP, 8-state):
--EEETTSPPTT-TTTHHHHHHHHHHHHHHSS-TTT-SSSPEEES---HHHHHHTT-SSS-EEEE-S-HHHHHHHHHHHHHTT-EEEE---